Protein AF-I3TV58-F1 (afdb_monomer)

Solvent-accessible surface area (backbone atoms only — not comparable to full-atom values): 8757 Å² total; per-residue (Å²): 130,71,79,30,62,68,29,53,61,54,54,50,29,51,21,46,22,31,23,74,72,57,37,73,68,34,19,50,52,39,47,54,51,45,71,75,52,42,67,48,88,37,62,26,59,57,91,88,66,71,72,88,86,70,43,76,65,31,54,57,31,69,77,44,72,68,40,52,56,61,53,51,50,52,52,50,53,41,46,77,71,68,53,87,60,81,54,58,46,75,50,70,42,84,89,81,69,48,72,50,79,46,77,43,89,76,53,71,67,60,49,52,52,52,49,52,58,67,68,48,66,77,83,86,70,69,74,81,76,72,82,77,79,79,80,76,79,80,85,79,85,130

Secondary structure (DSSP, 8-state):
--TTTTHHHHHHHHHHHHHHHHHHHHHHHHHHHHHHH--STT--S-TT---TT--HHHHHHHTSSTTHHHHHHHHHHHHHTT--SSSEEEEE-TTT--EEEEES---HHHHHHHHHHHHS--S--------PPPP-------

InterPro domains:
  IPR036249 Thioredoxin-like superfamily [SSF52833] (4-116)

Mean predicted aligned error: 9.23 Å

Foldseek 3Di:
DPQQPPQVVLLLLLLQQLCVVPNDVSSVVSVVVQVVAAPDRNNHGDPPDDDPPDDPSSVVSSVDCNSVVVVVVVVVVCVVVPNPDPPKDWDADPVVRDIDIGDDDADPVRVVVVVVVRPDDPPPPPPPPPDDPDDPDDDDDD

Radius of gyration: 26.73 Å; Cα contacts (8 Å, |Δi|>4): 114; chains: 1; bounding box: 70×26×92 Å

Structure (mmCIF, N/CA/C/O backbone):
data_AF-I3TV58-F1
#
_entry.id   AF-I3TV58-F1
#
loop_
_atom_site.group_PDB
_atom_site.id
_atom_site.type_symbol
_atom_site.label_atom_id
_atom_site.label_alt_id
_atom_site.label_comp_id
_atom_site.label_asym_id
_atom_site.label_entity_id
_atom_site.label_seq_id
_atom_site.pdbx_PDB_ins_code
_atom_site.Cartn_x
_atom_site.Cartn_y
_atom_site.Cartn_z
_atom_site.occupancy
_atom_site.B_iso_or_equiv
_atom_site.auth_seq_id
_atom_site.auth_comp_id
_atom_site.auth_asym_id
_atom_site.auth_atom_id
_atom_site.pdbx_PDB_model_num
ATOM 1 N N . MET A 1 1 ? 12.254 12.173 7.912 1.00 48.31 1 MET A N 1
ATOM 2 C CA . MET A 1 1 ? 12.905 11.447 6.802 1.00 48.31 1 MET A CA 1
ATOM 3 C C . MET A 1 1 ? 11.959 10.315 6.443 1.00 48.31 1 MET A C 1
ATOM 5 O O . MET A 1 1 ? 11.592 9.581 7.351 1.00 48.31 1 MET A O 1
ATOM 9 N N . ALA A 1 2 ? 11.454 10.261 5.210 1.00 70.50 2 ALA A N 1
ATOM 10 C CA . ALA A 1 2 ? 10.529 9.215 4.779 1.00 70.50 2 ALA A CA 1
ATOM 11 C C . ALA A 1 2 ? 11.343 7.941 4.520 1.00 70.50 2 ALA A C 1
ATOM 13 O O . ALA A 1 2 ? 12.017 7.845 3.502 1.00 70.50 2 ALA A O 1
ATOM 14 N N . ALA A 1 3 ? 11.369 7.033 5.497 1.00 79.19 3 ALA A N 1
ATOM 15 C CA . ALA A 1 3 ? 12.376 5.973 5.618 1.00 79.19 3 ALA A CA 1
ATOM 16 C C . ALA A 1 3 ? 12.435 4.975 4.441 1.00 79.19 3 ALA A C 1
ATOM 18 O O . ALA A 1 3 ? 13.377 4.193 4.371 1.00 79.19 3 ALA A O 1
ATOM 19 N N . HIS A 1 4 ? 11.476 5.022 3.510 1.00 94.50 4 HIS A N 1
ATOM 20 C CA . HIS A 1 4 ? 11.381 4.104 2.371 1.00 94.50 4 HIS A CA 1
ATOM 21 C C . HIS A 1 4 ? 11.200 4.801 1.014 1.00 94.50 4 HIS A C 1
ATOM 23 O O . HIS A 1 4 ? 11.040 4.133 -0.006 1.00 94.50 4 HIS A O 1
ATOM 29 N N . GLU A 1 5 ? 11.229 6.134 0.982 1.00 94.88 5 GLU A N 1
ATOM 30 C CA . GLU A 1 5 ? 11.083 6.889 -0.263 1.00 94.88 5 GLU A CA 1
ATOM 31 C C . GLU A 1 5 ? 12.424 7.054 -0.990 1.00 94.88 5 GLU A C 1
ATOM 33 O O . GLU A 1 5 ? 13.462 7.175 -0.332 1.00 94.88 5 GLU A O 1
ATOM 38 N N . PRO A 1 6 ? 12.431 7.105 -2.338 1.00 94.88 6 PRO A N 1
ATOM 39 C CA . PRO A 1 6 ? 11.275 7.094 -3.253 1.00 94.88 6 PRO A CA 1
ATOM 40 C C . PRO A 1 6 ? 10.787 5.688 -3.653 1.00 94.88 6 PRO A C 1
ATOM 42 O O . PRO A 1 6 ? 9.859 5.556 -4.450 1.00 94.88 6 PRO A O 1
ATOM 45 N N . ALA A 1 7 ? 11.444 4.633 -3.161 1.00 97.00 7 ALA A N 1
ATOM 46 C CA . ALA A 1 7 ? 11.193 3.263 -3.598 1.00 97.00 7 ALA A CA 1
ATOM 47 C C . ALA A 1 7 ? 9.753 2.815 -3.315 1.00 97.00 7 ALA A C 1
ATOM 49 O O . ALA A 1 7 ? 9.106 2.271 -4.205 1.00 97.00 7 ALA A O 1
ATOM 50 N N . ALA A 1 8 ? 9.234 3.112 -2.121 1.00 96.44 8 ALA A N 1
ATOM 51 C CA . ALA A 1 8 ? 7.871 2.754 -1.740 1.00 96.44 8 ALA A CA 1
ATOM 52 C C . ALA A 1 8 ? 6.819 3.387 -2.668 1.00 96.44 8 ALA A C 1
ATOM 54 O O . ALA A 1 8 ? 5.925 2.688 -3.141 1.00 96.44 8 ALA A O 1
ATOM 55 N N . SER A 1 9 ? 6.946 4.681 -2.993 1.00 96.25 9 SER A N 1
ATOM 56 C CA . SER A 1 9 ? 6.028 5.339 -3.933 1.00 96.25 9 SER A CA 1
ATOM 57 C C . SER A 1 9 ? 6.145 4.790 -5.359 1.00 96.25 9 SER A C 1
ATOM 59 O O . SER A 1 9 ? 5.134 4.659 -6.053 1.00 96.25 9 SER A O 1
ATOM 61 N N . ALA A 1 10 ? 7.352 4.434 -5.810 1.00 96.56 10 ALA A N 1
ATOM 62 C CA . ALA A 1 10 ? 7.552 3.825 -7.126 1.00 96.56 10 ALA A CA 1
ATOM 63 C C . ALA A 1 10 ? 6.920 2.422 -7.215 1.00 96.56 10 ALA A C 1
ATOM 65 O O . ALA A 1 10 ? 6.254 2.098 -8.198 1.00 96.56 10 ALA A O 1
ATOM 66 N N . GLU A 1 11 ? 7.076 1.608 -6.172 1.00 97.94 11 GLU A N 1
ATOM 67 C CA . GLU A 1 11 ? 6.477 0.274 -6.064 1.00 97.94 11 GLU A CA 1
ATOM 68 C C . GLU A 1 11 ? 4.944 0.337 -5.954 1.00 97.94 11 GLU A C 1
ATOM 70 O O . GLU A 1 11 ? 4.246 -0.410 -6.642 1.00 97.94 11 GLU A O 1
ATO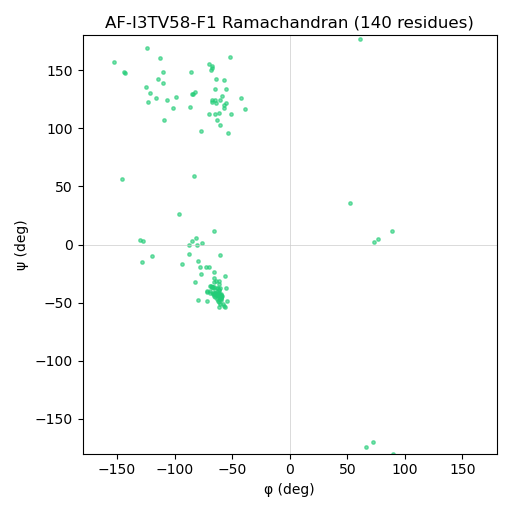M 75 N N . ALA A 1 12 ? 4.405 1.281 -5.176 1.00 98.19 12 ALA A N 1
ATOM 76 C CA . ALA A 1 12 ? 2.966 1.543 -5.123 1.00 98.19 12 ALA A CA 1
ATOM 77 C C . ALA A 1 12 ? 2.417 1.980 -6.491 1.00 98.19 12 ALA A C 1
ATOM 79 O O . ALA A 1 12 ? 1.356 1.519 -6.910 1.00 98.19 12 ALA A O 1
ATOM 80 N N . SER A 1 13 ? 3.168 2.803 -7.231 1.00 98.25 13 SER A N 1
ATOM 81 C CA . SER A 1 13 ? 2.780 3.238 -8.579 1.00 98.25 13 SER A CA 1
ATOM 82 C C . SER A 1 13 ? 2.694 2.072 -9.564 1.00 98.25 13 SER A C 1
ATOM 84 O O . SER A 1 13 ? 1.789 2.046 -10.396 1.00 98.25 13 SER A O 1
ATOM 86 N N . LEU A 1 14 ? 3.587 1.079 -9.461 1.00 98.38 14 LEU A N 1
ATOM 87 C CA . LEU A 1 14 ? 3.500 -0.144 -10.264 1.00 98.38 14 LEU A CA 1
ATOM 88 C C . LEU A 1 14 ? 2.200 -0.906 -9.993 1.00 98.38 14 LEU A C 1
ATOM 90 O O . LEU A 1 14 ? 1.517 -1.285 -10.946 1.00 98.38 14 LEU A O 1
ATOM 94 N N . ALA A 1 15 ? 1.841 -1.094 -8.722 1.00 98.44 15 ALA A N 1
ATOM 95 C CA . ALA A 1 15 ? 0.608 -1.781 -8.348 1.00 98.44 15 ALA A CA 1
ATOM 96 C C . ALA A 1 15 ? -0.641 -1.028 -8.836 1.00 98.44 15 ALA A C 1
ATOM 98 O O . ALA A 1 15 ? -1.508 -1.631 -9.470 1.00 98.44 15 ALA A O 1
ATOM 99 N N . GLU A 1 16 ? -0.706 0.290 -8.622 1.00 98.38 16 GLU A N 1
ATOM 100 C CA . GLU A 1 16 ? -1.814 1.135 -9.090 1.00 98.38 16 GLU A CA 1
ATOM 101 C C . GLU A 1 16 ? -1.953 1.094 -10.619 1.00 98.38 16 GLU A C 1
ATOM 103 O O . GLU A 1 16 ? -3.043 0.860 -11.137 1.00 98.38 16 GLU A O 1
ATOM 108 N N . CYS A 1 17 ? -0.851 1.216 -11.365 1.00 98.50 17 CYS A N 1
ATOM 109 C CA . CYS A 1 17 ? -0.881 1.155 -12.827 1.00 98.50 17 CYS A CA 1
ATOM 110 C C . CYS A 1 17 ? -1.268 -0.231 -13.368 1.00 98.50 17 CYS A C 1
ATOM 112 O O . CYS A 1 17 ? -1.981 -0.329 -14.372 1.00 98.50 17 CYS A O 1
ATOM 114 N N . ALA A 1 18 ? -0.830 -1.311 -12.712 1.00 98.50 18 ALA A N 1
ATOM 115 C CA . ALA A 1 18 ? -1.271 -2.663 -13.044 1.00 98.50 18 ALA A CA 1
ATOM 116 C C . ALA A 1 18 ? -2.779 -2.829 -12.790 1.00 98.50 18 ALA A C 1
ATOM 118 O O . ALA A 1 18 ? -3.491 -3.372 -13.637 1.00 98.50 18 ALA A O 1
ATOM 119 N N . GLY A 1 19 ? -3.279 -2.297 -11.672 1.00 98.06 19 GLY A N 1
ATOM 120 C CA . GLY A 1 19 ? -4.700 -2.268 -11.338 1.00 98.06 19 GLY A CA 1
ATOM 121 C C . GLY A 1 19 ? -5.540 -1.454 -12.321 1.00 98.06 19 GLY A C 1
ATOM 122 O O . GLY A 1 19 ? -6.590 -1.922 -12.759 1.00 98.06 19 GLY A O 1
ATOM 123 N N . GLU A 1 20 ? -5.063 -0.278 -12.731 1.00 97.12 20 GLU A N 1
ATOM 124 C CA . GLU A 1 20 ? -5.740 0.568 -13.718 1.00 97.12 20 GLU A CA 1
ATOM 125 C C . GLU A 1 20 ? -5.883 -0.155 -15.066 1.00 97.12 20 GLU A C 1
ATOM 127 O O . GLU A 1 20 ? -6.945 -0.123 -15.688 1.00 97.12 20 GLU A O 1
ATOM 132 N N . SER A 1 21 ? -4.827 -0.844 -15.513 1.00 96.81 21 SER A N 1
ATOM 133 C CA . SER A 1 21 ? -4.812 -1.515 -16.816 1.00 96.81 21 SER 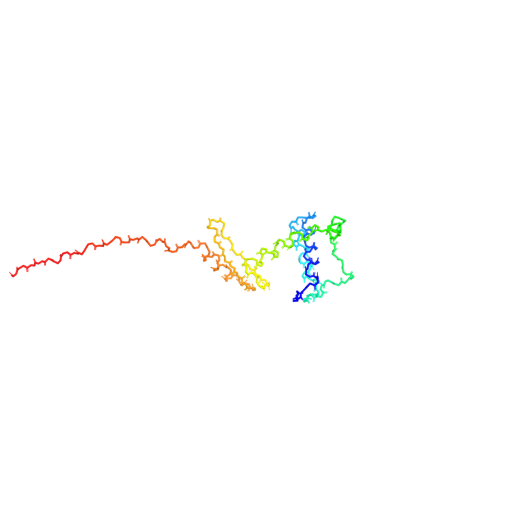A CA 1
ATOM 134 C C . SER A 1 21 ? -5.490 -2.888 -16.821 1.00 96.81 21 SER A C 1
ATOM 136 O O . SER A 1 21 ? -6.000 -3.298 -17.864 1.00 96.81 21 SER A O 1
ATOM 138 N N . GLY A 1 22 ? -5.430 -3.635 -15.716 1.00 96.38 22 GLY A N 1
ATOM 139 C CA . GLY A 1 22 ? -5.797 -5.057 -15.658 1.00 96.38 22 GLY A CA 1
ATOM 140 C C . 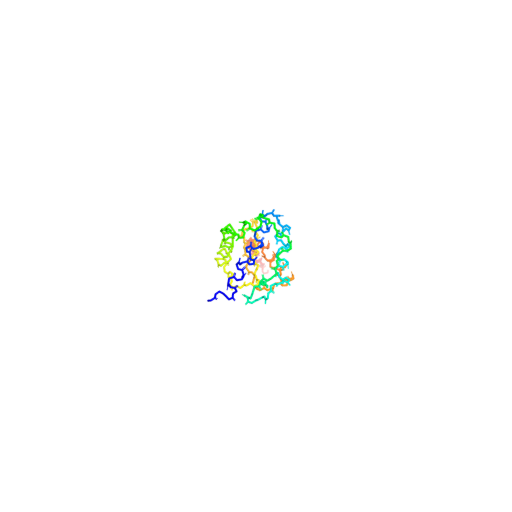GLY A 1 22 ? -6.802 -5.424 -14.562 1.00 96.38 22 GLY A C 1
ATOM 141 O O . GLY A 1 22 ? -7.137 -6.598 -14.403 1.00 96.38 22 GLY A O 1
ATOM 142 N N . GLY A 1 23 ? -7.304 -4.444 -13.809 1.00 97.56 23 GLY A N 1
ATOM 143 C CA . GLY A 1 23 ? -8.249 -4.638 -12.713 1.00 97.56 23 GLY A CA 1
ATOM 144 C C . GLY A 1 23 ? -7.630 -5.267 -11.459 1.00 97.56 23 GLY A C 1
ATOM 145 O O . GLY A 1 23 ? -6.419 -5.436 -11.336 1.00 97.56 23 GLY A O 1
ATOM 146 N N . HIS A 1 24 ? -8.492 -5.649 -10.511 1.00 97.88 24 HIS A N 1
ATOM 147 C CA . HIS A 1 24 ? -8.086 -6.122 -9.180 1.00 97.88 24 HIS A CA 1
ATOM 148 C C . HIS A 1 24 ? -7.099 -7.299 -9.200 1.00 97.88 24 HIS A C 1
ATOM 150 O O . HIS A 1 24 ? -6.202 -7.354 -8.367 1.00 97.88 24 HIS A O 1
ATOM 156 N N . ALA A 1 25 ? -7.250 -8.243 -10.135 1.00 98.12 25 ALA A N 1
ATOM 157 C CA . ALA A 1 25 ? -6.347 -9.390 -10.221 1.00 98.12 25 ALA A CA 1
ATOM 158 C C . ALA A 1 25 ? -4.917 -8.961 -10.590 1.00 98.12 25 ALA A C 1
ATOM 160 O O . ALA A 1 25 ? -3.967 -9.424 -9.966 1.00 98.12 25 ALA A O 1
ATOM 161 N N . ALA A 1 26 ? -4.772 -8.042 -11.550 1.00 98.44 26 ALA A N 1
ATOM 162 C CA . ALA A 1 26 ? -3.472 -7.511 -11.951 1.00 98.44 26 ALA A CA 1
ATOM 163 C C . ALA A 1 26 ? -2.832 -6.658 -10.845 1.00 98.44 26 ALA A C 1
ATOM 165 O O . ALA A 1 26 ? -1.627 -6.746 -10.636 1.00 98.44 26 ALA A O 1
ATOM 166 N N . PHE A 1 27 ? -3.637 -5.892 -10.098 1.00 98.44 27 PHE A N 1
ATOM 167 C CA . PHE A 1 27 ? -3.167 -5.176 -8.907 1.00 98.44 27 PHE A CA 1
ATOM 168 C C . PHE A 1 27 ? -2.522 -6.139 -7.901 1.00 98.44 27 PHE A C 1
ATOM 170 O O . PHE A 1 27 ? -1.372 -5.951 -7.513 1.00 98.44 27 PHE A O 1
ATOM 177 N N . TRP A 1 28 ? -3.232 -7.204 -7.509 1.00 98.50 28 TRP A N 1
ATOM 178 C CA . TRP A 1 28 ? -2.723 -8.140 -6.502 1.00 98.50 28 TRP A CA 1
ATOM 179 C C . TRP A 1 28 ? -1.511 -8.938 -6.989 1.00 98.50 28 TRP A C 1
ATOM 181 O O . TRP A 1 28 ? -0.571 -9.121 -6.222 1.00 98.50 28 TRP A O 1
ATOM 191 N N . GLN A 1 29 ? -1.476 -9.326 -8.265 1.00 98.56 29 GLN A N 1
ATOM 192 C CA . GLN A 1 29 ? -0.294 -9.955 -8.868 1.00 98.56 29 GLN A CA 1
ATOM 193 C C . GLN A 1 29 ? 0.927 -9.026 -8.838 1.00 98.56 29 GLN A C 1
ATOM 195 O O . GLN A 1 29 ? 2.026 -9.464 -8.499 1.00 98.56 29 GLN A O 1
ATOM 200 N N . ALA A 1 30 ? 0.742 -7.733 -9.123 1.00 98.69 30 ALA A N 1
ATOM 201 C CA . ALA A 1 30 ? 1.815 -6.748 -9.030 1.00 98.69 30 ALA A CA 1
ATOM 202 C C . ALA A 1 30 ? 2.308 -6.568 -7.587 1.00 98.69 30 ALA A C 1
ATOM 204 O O . ALA A 1 30 ? 3.514 -6.522 -7.363 1.00 98.69 30 ALA A O 1
ATOM 205 N N . VAL A 1 31 ? 1.401 -6.526 -6.605 1.00 98.50 31 VAL A N 1
ATOM 206 C CA . VAL A 1 31 ? 1.751 -6.452 -5.176 1.00 98.50 31 VAL A CA 1
ATOM 207 C C . VAL A 1 31 ? 2.562 -7.674 -4.736 1.00 98.50 31 VAL A C 1
ATOM 209 O O . VAL A 1 31 ? 3.623 -7.520 -4.130 1.00 98.50 31 VAL A O 1
ATOM 212 N N . GLU A 1 32 ? 2.104 -8.886 -5.061 1.00 98.50 32 GLU A N 1
ATOM 213 C CA . GLU A 1 32 ? 2.828 -10.129 -4.761 1.00 98.50 32 GLU A CA 1
ATOM 214 C C . GLU A 1 32 ? 4.218 -10.135 -5.401 1.00 98.50 32 GLU A C 1
ATOM 216 O O . GLU A 1 32 ? 5.212 -10.472 -4.752 1.00 98.50 32 GLU A O 1
ATOM 221 N N . TRP A 1 33 ? 4.302 -9.707 -6.662 1.00 98.69 33 TRP A N 1
ATOM 222 C CA . TRP A 1 33 ? 5.569 -9.609 -7.367 1.00 98.69 33 TRP A CA 1
ATOM 223 C C . TRP A 1 33 ? 6.509 -8.586 -6.718 1.00 98.69 33 TRP A C 1
ATOM 225 O O . TRP A 1 33 ? 7.682 -8.898 -6.524 1.00 98.69 33 TRP A O 1
ATOM 235 N N . VAL A 1 34 ? 6.020 -7.406 -6.323 1.00 98.56 34 VAL A N 1
ATOM 236 C CA . VAL A 1 34 ? 6.821 -6.399 -5.607 1.00 98.56 34 VAL A CA 1
ATOM 237 C C . VAL A 1 34 ? 7.387 -6.986 -4.317 1.00 98.56 34 VAL A C 1
ATOM 239 O O . VAL A 1 34 ? 8.601 -6.941 -4.120 1.00 98.56 34 VAL A O 1
ATOM 242 N N . TYR A 1 35 ? 6.553 -7.596 -3.469 1.00 97.69 35 TYR A N 1
ATOM 243 C CA . TYR A 1 35 ? 7.013 -8.181 -2.205 1.00 97.69 35 TYR A CA 1
ATOM 244 C C . TYR A 1 35 ? 8.035 -9.303 -2.399 1.00 97.69 35 TYR A C 1
ATOM 246 O O . TYR A 1 35 ? 8.952 -9.442 -1.592 1.00 97.69 35 TYR A O 1
ATOM 254 N N . ALA A 1 36 ? 7.909 -10.089 -3.469 1.00 98.31 36 ALA A N 1
ATOM 255 C CA . ALA A 1 36 ? 8.847 -11.165 -3.768 1.00 98.31 36 ALA A CA 1
ATOM 256 C C . ALA A 1 36 ? 10.222 -10.673 -4.260 1.00 98.31 36 ALA A C 1
ATOM 258 O O . ALA A 1 36 ? 11.186 -11.438 -4.205 1.00 98.31 36 ALA A O 1
ATOM 259 N N . HIS A 1 37 ? 10.329 -9.430 -4.746 1.00 98.31 37 HIS A N 1
ATOM 260 C CA . HIS A 1 37 ? 11.522 -8.964 -5.461 1.00 98.31 37 HIS A CA 1
ATOM 261 C C . HIS A 1 37 ? 12.133 -7.658 -4.943 1.00 98.31 37 HIS A C 1
ATOM 263 O O . HIS A 1 37 ? 13.270 -7.340 -5.303 1.00 98.31 37 HIS A O 1
ATOM 269 N N . THR A 1 38 ? 11.423 -6.885 -4.119 1.00 97.94 38 THR A N 1
ATOM 270 C CA . THR A 1 38 ? 11.994 -5.685 -3.504 1.00 97.94 38 THR A CA 1
ATOM 271 C C . THR A 1 38 ? 13.134 -6.056 -2.564 1.00 97.94 38 THR A C 1
ATOM 273 O O . THR A 1 38 ? 13.083 -7.041 -1.825 1.00 97.94 38 THR A O 1
ATOM 276 N N . ARG A 1 39 ? 14.177 -5.226 -2.537 1.00 97.56 39 ARG A N 1
ATOM 277 C CA . ARG A 1 39 ? 15.273 -5.357 -1.569 1.00 97.56 39 ARG A CA 1
ATOM 278 C C . ARG A 1 39 ? 14.890 -4.856 -0.173 1.00 97.56 39 ARG A C 1
ATOM 280 O O . ARG A 1 39 ? 15.717 -4.934 0.731 1.00 97.56 39 ARG A O 1
ATOM 287 N N . SER A 1 40 ? 13.644 -4.402 0.004 1.00 94.88 40 SER A N 1
ATOM 288 C CA . SER A 1 40 ? 13.085 -3.903 1.266 1.00 94.88 40 SER A CA 1
ATOM 289 C C . SER A 1 40 ? 13.822 -2.673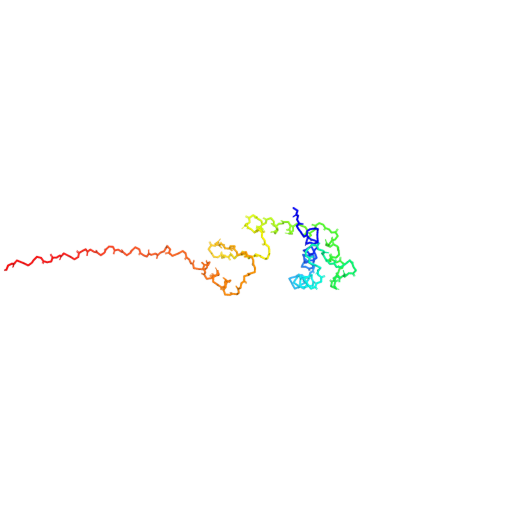 1.810 1.00 94.88 40 SER A C 1
ATOM 291 O O . SER A 1 40 ? 14.775 -2.179 1.209 1.00 94.88 40 SER A O 1
ATOM 293 N N . ASP A 1 41 ? 13.343 -2.116 2.924 1.00 95.12 41 ASP A N 1
ATOM 294 C CA . ASP A 1 41 ? 13.986 -1.006 3.646 1.00 95.12 41 ASP A CA 1
ATOM 295 C C . ASP A 1 41 ? 14.327 0.219 2.774 1.00 95.12 41 ASP A C 1
ATOM 297 O O . ASP A 1 41 ? 15.341 0.885 2.964 1.00 95.12 41 ASP A O 1
ATOM 301 N N . GLY A 1 42 ? 13.470 0.530 1.795 1.00 95.69 42 GLY A N 1
ATOM 302 C CA . GLY A 1 42 ? 13.673 1.657 0.876 1.00 95.69 42 GLY A CA 1
ATOM 303 C C . GLY A 1 42 ? 14.709 1.419 -0.227 1.00 95.69 42 GLY A C 1
ATOM 304 O O . GLY A 1 42 ? 14.999 2.332 -0.996 1.00 95.69 42 GLY A O 1
ATOM 305 N N . GLN A 1 43 ? 15.259 0.208 -0.340 1.00 96.62 43 GLN A N 1
ATOM 306 C CA . GLN A 1 43 ? 16.248 -0.141 -1.365 1.00 96.62 43 GLN A CA 1
ATOM 307 C C . GLN A 1 43 ? 15.624 -0.432 -2.737 1.00 96.62 43 GLN A C 1
ATOM 309 O O . GLN A 1 43 ? 16.347 -0.490 -3.736 1.00 96.62 43 GLN A O 1
ATOM 314 N N . GLY A 1 44 ? 14.306 -0.626 -2.790 1.00 96.94 44 GLY A N 1
ATOM 315 C CA . GLY A 1 44 ? 13.551 -0.828 -4.022 1.00 96.94 44 GLY A CA 1
ATOM 316 C C . GLY A 1 44 ? 13.867 -2.126 -4.767 1.00 96.94 44 GLY A C 1
ATOM 317 O O . GLY A 1 44 ? 14.650 -2.972 -4.317 1.00 96.94 44 GLY A O 1
ATOM 318 N N . LEU A 1 45 ? 13.272 -2.255 -5.949 1.00 97.44 45 LEU A N 1
ATOM 319 C CA . LEU A 1 45 ? 13.538 -3.328 -6.908 1.00 97.44 45 LEU A CA 1
ATOM 320 C C . LEU A 1 45 ? 14.953 -3.208 -7.521 1.00 97.44 45 LEU A C 1
ATOM 322 O O . LEU A 1 45 ? 15.471 -2.096 -7.661 1.00 97.44 45 LEU A O 1
ATOM 326 N N . PRO A 1 46 ? 15.596 -4.324 -7.915 1.00 97.25 46 PRO A N 1
ATOM 327 C CA . PRO A 1 46 ? 16.816 -4.290 -8.723 1.00 97.25 46 PRO A CA 1
ATOM 328 C C . PRO A 1 46 ? 16.607 -3.536 -10.049 1.00 97.25 46 PRO A C 1
ATOM 330 O O . PRO A 1 46 ? 15.564 -3.675 -10.682 1.00 97.25 46 PRO A O 1
ATOM 333 N N . GLU A 1 47 ? 17.598 -2.755 -10.490 1.00 91.25 47 GLU A N 1
ATOM 334 C CA . GLU A 1 47 ? 17.474 -1.877 -11.672 1.00 91.25 47 GLU A CA 1
ATOM 335 C C . GLU A 1 47 ? 17.255 -2.637 -12.991 1.00 91.25 47 GLU A C 1
ATOM 337 O O . GLU A 1 47 ? 16.606 -2.136 -13.911 1.00 91.25 47 GLU A O 1
ATOM 342 N N . ASP A 1 48 ? 17.807 -3.844 -13.088 1.00 93.56 48 ASP A N 1
ATOM 343 C CA . ASP A 1 48 ? 17.714 -4.737 -14.240 1.00 93.56 48 ASP A CA 1
ATOM 344 C C . ASP A 1 48 ? 16.470 -5.633 -14.207 1.00 93.56 48 ASP A C 1
ATOM 346 O O . ASP A 1 48 ? 16.150 -6.293 -15.201 1.00 93.56 48 ASP A O 1
ATOM 350 N N . LEU A 1 49 ? 15.734 -5.629 -13.094 1.00 95.75 49 LEU A N 1
ATOM 351 C CA . LEU A 1 49 ? 14.526 -6.415 -12.944 1.00 95.75 49 LEU A CA 1
ATOM 352 C C . LEU A 1 49 ? 13.316 -5.666 -13.512 1.00 95.75 49 LEU A C 1
ATOM 354 O O . LEU A 1 49 ? 13.038 -4.512 -13.183 1.00 95.75 49 LEU A O 1
ATOM 358 N N . ARG A 1 50 ? 12.558 -6.352 -14.367 1.00 94.44 50 ARG A N 1
ATOM 359 C CA . ARG A 1 50 ? 11.326 -5.833 -14.968 1.00 94.44 50 ARG A CA 1
ATOM 360 C C . ARG A 1 50 ? 10.121 -6.620 -14.484 1.00 94.44 50 ARG A C 1
ATOM 362 O O . ARG A 1 50 ? 10.192 -7.841 -14.357 1.00 94.44 50 ARG A O 1
ATOM 369 N N . TYR A 1 51 ? 9.015 -5.910 -14.276 1.00 97.31 51 TYR A N 1
ATOM 370 C CA . TYR A 1 51 ? 7.721 -6.536 -14.042 1.00 97.31 51 TYR A CA 1
ATOM 371 C C . TYR A 1 51 ? 7.344 -7.389 -15.269 1.00 97.31 51 TYR A C 1
ATOM 373 O O . TYR A 1 51 ? 7.358 -6.858 -16.382 1.00 97.31 51 TYR A O 1
ATOM 381 N N . PRO A 1 52 ? 7.061 -8.695 -15.114 1.00 96.69 52 PRO A N 1
ATOM 382 C CA . PRO A 1 52 ? 6.880 -9.603 -16.247 1.00 96.69 52 PRO A CA 1
ATOM 383 C C . PRO A 1 52 ? 5.648 -9.272 -17.094 1.00 96.69 52 PRO A C 1
ATOM 385 O O . PRO A 1 52 ? 5.696 -9.425 -18.312 1.00 96.69 52 PRO A O 1
ATOM 388 N N . ASP A 1 53 ? 4.586 -8.759 -16.472 1.00 95.94 53 ASP A N 1
ATOM 389 C CA . ASP A 1 53 ? 3.323 -8.430 -17.144 1.00 95.94 53 ASP A CA 1
ATOM 390 C C . ASP A 1 53 ? 3.242 -6.949 -17.545 1.00 95.94 53 ASP A C 1
ATOM 392 O O . ASP A 1 53 ? 2.161 -6.364 -17.643 1.00 95.94 53 ASP A O 1
ATOM 396 N N . LEU A 1 54 ? 4.396 -6.308 -17.756 1.00 96.00 54 LEU A N 1
ATOM 397 C CA . LEU A 1 54 ? 4.468 -4.920 -18.191 1.00 96.00 54 LEU A CA 1
ATOM 398 C C . LEU A 1 54 ? 3.858 -4.770 -19.594 1.00 96.00 54 LEU A C 1
ATOM 400 O O . LEU A 1 54 ? 4.302 -5.387 -20.562 1.00 96.00 54 LEU A O 1
ATOM 404 N N . THR A 1 55 ? 2.841 -3.918 -19.708 1.00 97.44 55 THR A N 1
ATOM 405 C CA . THR A 1 55 ? 2.193 -3.580 -20.980 1.00 97.44 55 THR A CA 1
ATOM 406 C C . THR A 1 55 ? 2.456 -2.118 -21.343 1.00 97.44 55 THR A C 1
ATOM 408 O O . THR A 1 55 ? 2.693 -1.305 -20.446 1.00 97.44 55 THR A O 1
ATOM 411 N N . PRO A 1 56 ? 2.308 -1.717 -22.621 1.00 98.00 56 PRO A N 1
ATOM 412 C CA . PRO A 1 56 ? 2.433 -0.311 -23.008 1.00 98.00 56 PRO A CA 1
ATOM 413 C C . PRO A 1 56 ? 1.488 0.633 -22.250 1.00 98.00 56 PRO A C 1
ATOM 415 O O . PRO A 1 56 ? 1.792 1.814 -22.099 1.00 98.00 56 PRO A O 1
ATOM 418 N N . ALA A 1 57 ? 0.333 0.142 -21.785 1.00 97.81 57 ALA A N 1
ATOM 419 C CA . ALA A 1 57 ? -0.602 0.928 -20.982 1.00 97.81 57 ALA A CA 1
ATOM 420 C C . ALA A 1 57 ? -0.068 1.170 -19.561 1.00 97.81 57 ALA A C 1
ATOM 422 O O . ALA A 1 57 ? -0.163 2.291 -19.057 1.00 97.81 57 ALA A O 1
ATOM 423 N N . ILE A 1 58 ? 0.543 0.147 -18.952 1.00 98.06 58 ILE A N 1
ATOM 424 C CA . ILE A 1 58 ? 1.211 0.258 -17.649 1.00 98.06 58 ILE A CA 1
ATOM 425 C C . ILE A 1 58 ? 2.424 1.189 -17.763 1.00 98.06 58 ILE A C 1
ATOM 427 O O . ILE A 1 58 ? 2.574 2.087 -16.942 1.00 98.06 58 ILE A O 1
ATOM 431 N N . GLU A 1 59 ? 3.239 1.064 -18.814 1.00 97.50 59 GLU A N 1
ATOM 432 C CA . GLU A 1 59 ? 4.382 1.959 -19.061 1.00 97.50 59 GLU A CA 1
ATOM 433 C C . GLU A 1 59 ? 3.950 3.424 -19.206 1.00 97.50 59 GLU A C 1
ATOM 435 O O . GLU A 1 59 ? 4.536 4.315 -18.594 1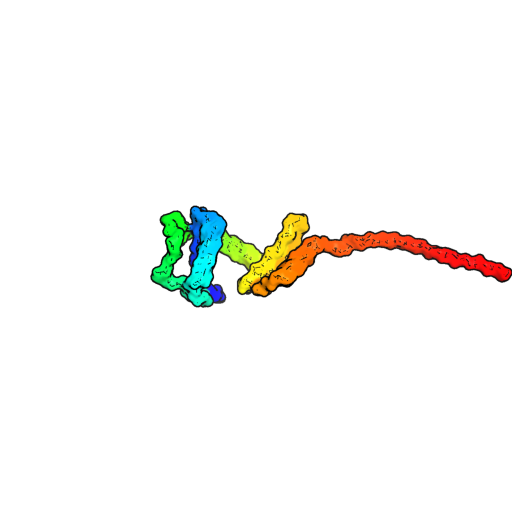.00 97.50 59 GLU A O 1
ATOM 440 N N . GLN A 1 60 ? 2.880 3.683 -19.962 1.00 98.06 60 GLN A N 1
ATOM 441 C CA . GLN A 1 60 ? 2.302 5.024 -20.090 1.00 98.06 60 GLN A CA 1
ATOM 442 C C . GLN A 1 60 ? 1.712 5.546 -18.775 1.00 98.06 60 GLN A C 1
ATOM 444 O O . GLN A 1 60 ? 1.629 6.757 -18.582 1.00 98.06 60 GLN A O 1
ATOM 449 N N . CYS A 1 61 ? 1.244 4.667 -17.888 1.00 98.00 61 CYS A N 1
ATOM 450 C CA . CYS A 1 61 ? 0.773 5.051 -16.558 1.00 98.00 61 CYS A CA 1
ATOM 451 C C . CYS A 1 61 ? 1.935 5.455 -15.659 1.00 98.00 61 CYS A C 1
ATOM 453 O O . CYS A 1 61 ? 1.913 6.558 -15.116 1.00 98.00 61 CYS A O 1
ATOM 455 N N . LEU A 1 62 ? 2.984 4.636 -15.615 1.00 97.06 62 LEU A N 1
ATOM 456 C CA . LEU A 1 62 ? 4.204 4.899 -14.854 1.00 97.06 62 LEU A CA 1
ATOM 457 C C . LEU A 1 62 ? 4.939 6.164 -15.318 1.00 97.06 62 LEU A C 1
ATOM 459 O O . LEU A 1 62 ? 5.565 6.842 -14.513 1.00 97.06 62 LEU A O 1
ATOM 463 N N . ALA A 1 63 ? 4.852 6.500 -16.607 1.00 96.94 63 ALA A N 1
ATOM 464 C CA . ALA A 1 63 ? 5.420 7.725 -17.170 1.00 96.94 63 ALA A CA 1
ATOM 465 C C . ALA A 1 63 ? 4.538 8.978 -16.971 1.00 96.94 63 ALA A C 1
ATOM 467 O O . ALA A 1 63 ? 4.846 10.035 -17.524 1.00 96.94 63 ALA A O 1
ATOM 468 N N . SER A 1 64 ? 3.428 8.873 -16.234 1.00 96.25 64 SER A N 1
ATOM 469 C CA . SER A 1 64 ? 2.464 9.956 -16.005 1.00 96.25 64 SER A CA 1
ATOM 470 C C . SER A 1 64 ? 2.253 10.225 -14.513 1.00 96.25 64 SER A C 1
ATOM 472 O O . SER A 1 64 ? 2.627 9.417 -13.675 1.00 96.25 64 SER A O 1
ATOM 474 N N . GLU A 1 65 ? 1.572 11.322 -14.176 1.00 93.88 65 GLU A N 1
ATOM 475 C CA . GLU A 1 65 ? 1.207 11.658 -12.786 1.00 93.88 65 GLU A CA 1
ATOM 476 C C . GLU A 1 65 ? -0.037 10.894 -12.278 1.00 93.88 65 GLU A C 1
ATOM 478 O O . GLU A 1 65 ? -0.468 11.075 -11.138 1.00 93.88 65 GLU A O 1
ATOM 483 N N . ARG A 1 66 ? -0.651 10.044 -13.119 1.00 93.38 66 ARG A N 1
ATOM 484 C CA . ARG A 1 66 ? -1.891 9.316 -12.797 1.00 93.38 66 ARG A CA 1
ATOM 485 C C . ARG A 1 66 ? -1.832 8.494 -11.501 1.00 93.38 66 ARG A C 1
ATOM 487 O O . ARG A 1 66 ? -2.755 8.664 -10.702 1.00 93.38 66 ARG A O 1
ATOM 494 N N . PRO A 1 67 ? -0.807 7.655 -11.242 1.00 96.38 67 PRO A N 1
ATOM 495 C CA . PRO A 1 67 ? -0.771 6.849 -10.020 1.00 96.38 67 PRO A CA 1
ATOM 496 C C . PRO A 1 67 ? -0.540 7.688 -8.755 1.00 96.38 67 PRO A C 1
ATOM 498 O O . PRO A 1 67 ? -0.886 7.257 -7.659 1.00 96.38 67 PRO A O 1
ATOM 501 N N . GLU A 1 68 ? -0.016 8.913 -8.863 1.00 94.19 68 GLU A N 1
ATOM 502 C CA . GLU A 1 68 ? 0.299 9.720 -7.681 1.00 94.19 68 GLU A CA 1
ATOM 503 C C . GLU A 1 68 ? -0.947 10.203 -6.934 1.00 94.19 68 GLU A C 1
ATOM 505 O O . GLU A 1 68 ? -0.941 10.325 -5.708 1.00 94.19 68 GLU A O 1
ATOM 510 N N . ALA A 1 69 ? -2.018 10.525 -7.664 1.00 92.81 69 ALA A N 1
ATOM 511 C CA . ALA A 1 69 ? -3.248 11.037 -7.073 1.00 92.81 69 ALA A CA 1
ATOM 512 C C . ALA A 1 69 ? -3.898 10.039 -6.090 1.00 92.81 69 ALA A C 1
ATOM 514 O O . ALA A 1 69 ? -4.116 10.438 -4.940 1.00 92.81 69 ALA A O 1
ATOM 515 N N . PRO A 1 70 ? -4.181 8.770 -6.461 1.00 94.81 70 PRO A N 1
ATOM 516 C CA . PRO A 1 70 ? -4.717 7.794 -5.515 1.00 94.81 70 PRO A CA 1
ATOM 517 C C . PRO A 1 70 ? -3.751 7.522 -4.356 1.00 94.81 70 PRO A C 1
ATOM 519 O O . PRO A 1 70 ? -4.193 7.537 -3.210 1.00 94.81 70 PRO A O 1
ATOM 522 N N . ILE A 1 71 ? -2.443 7.394 -4.613 1.00 96.56 71 ILE A N 1
ATOM 523 C CA . ILE A 1 71 ? -1.435 7.138 -3.566 1.00 96.56 71 ILE A CA 1
ATOM 524 C C . ILE A 1 71 ? -1.419 8.262 -2.522 1.00 96.56 71 ILE A C 1
ATOM 526 O O . ILE A 1 71 ? -1.438 8.001 -1.314 1.00 96.56 71 ILE A O 1
ATOM 530 N N . ARG A 1 72 ? -1.436 9.531 -2.955 1.00 95.38 72 ARG A N 1
ATOM 531 C CA . ARG A 1 72 ? -1.493 10.681 -2.037 1.00 95.38 72 ARG A CA 1
ATOM 532 C C . ARG A 1 72 ? -2.784 10.702 -1.230 1.00 95.38 72 ARG A C 1
ATOM 534 O O . ARG A 1 72 ? -2.728 10.954 -0.027 1.00 95.38 72 ARG A O 1
ATOM 541 N N . THR A 1 73 ? -3.923 10.437 -1.869 1.00 96.56 73 THR A N 1
ATOM 542 C CA . THR A 1 73 ? -5.225 10.377 -1.191 1.00 96.56 73 THR A CA 1
ATOM 543 C C . THR A 1 73 ? -5.230 9.289 -0.121 1.00 96.56 73 THR A C 1
ATOM 545 O O . THR A 1 73 ? -5.496 9.591 1.039 1.00 96.56 73 THR A O 1
ATOM 548 N N . GLN A 1 74 ? -4.833 8.062 -0.463 1.00 95.69 74 GLN A N 1
ATOM 549 C CA . GLN A 1 74 ? -4.759 6.937 0.474 1.00 95.69 74 GLN A CA 1
ATOM 550 C C . GLN A 1 74 ? -3.802 7.228 1.644 1.00 95.69 74 GLN A C 1
ATOM 552 O O . GLN A 1 74 ? -4.135 6.988 2.804 1.00 95.69 74 GLN A O 1
ATOM 557 N N . THR A 1 75 ? -2.632 7.815 1.368 1.00 95.31 75 THR A N 1
ATOM 558 C CA . THR A 1 75 ? -1.650 8.191 2.402 1.00 95.31 75 THR A CA 1
ATOM 559 C C . THR A 1 75 ? -2.201 9.260 3.350 1.00 95.31 75 THR A C 1
ATOM 561 O O . THR A 1 75 ? -2.010 9.186 4.570 1.00 95.31 75 THR A O 1
ATOM 564 N N . ALA A 1 76 ? -2.906 10.258 2.812 1.00 95.94 76 ALA A N 1
ATOM 565 C CA . ALA A 1 76 ? -3.523 11.320 3.599 1.00 95.94 76 ALA A CA 1
ATOM 566 C C . ALA A 1 76 ? -4.694 10.796 4.445 1.00 95.94 76 ALA A C 1
ATOM 568 O O . ALA A 1 76 ? -4.817 11.148 5.621 1.00 95.94 76 ALA A O 1
ATOM 569 N N . GLU A 1 77 ? -5.527 9.920 3.885 1.00 95.50 77 GLU A N 1
ATOM 570 C CA . GLU A 1 77 ? -6.610 9.242 4.603 1.00 95.50 77 GLU A CA 1
ATOM 571 C C . GLU A 1 77 ? -6.069 8.378 5.746 1.00 95.50 77 GLU A C 1
ATOM 573 O O . GLU A 1 77 ? -6.531 8.502 6.881 1.00 95.50 77 GLU A O 1
ATOM 578 N N . ALA A 1 78 ? -5.032 7.574 5.493 1.00 94.94 78 ALA A N 1
ATOM 579 C CA . ALA A 1 78 ? -4.373 6.777 6.523 1.00 94.94 78 ALA A CA 1
ATOM 580 C C . ALA A 1 78 ? -3.850 7.671 7.659 1.00 94.94 78 ALA A C 1
ATOM 582 O O . ALA A 1 78 ? -4.225 7.485 8.821 1.00 94.94 78 ALA A O 1
ATOM 583 N N . THR A 1 79 ? -3.069 8.699 7.320 1.00 94.69 79 THR A N 1
ATOM 584 C CA . THR A 1 79 ? -2.480 9.626 8.298 1.00 94.69 79 THR A CA 1
ATOM 585 C C . THR A 1 79 ? -3.548 10.351 9.119 1.00 94.69 79 THR A C 1
ATOM 587 O O . THR A 1 79 ? -3.481 10.379 10.347 1.00 94.69 79 THR A O 1
ATOM 590 N N . SER A 1 80 ? -4.572 10.906 8.462 1.00 95.31 80 SER A N 1
ATOM 591 C CA . SER A 1 80 ? -5.670 11.613 9.141 1.00 95.31 80 SER A CA 1
ATOM 592 C C . SER A 1 80 ? -6.521 10.694 10.021 1.00 95.31 80 SER A C 1
ATOM 594 O O . SER A 1 80 ? -7.125 11.157 10.986 1.00 95.31 80 SER A O 1
ATOM 596 N N . SER A 1 81 ? -6.525 9.389 9.738 1.00 93.62 81 SER A N 1
ATOM 597 C CA . SER A 1 81 ? -7.178 8.373 10.565 1.00 93.62 81 SER A CA 1
ATOM 598 C C . SER A 1 81 ? -6.328 7.850 11.731 1.00 93.62 81 SER A C 1
ATOM 600 O O . SER A 1 81 ? -6.785 6.977 12.464 1.00 93.62 81 SER A O 1
ATOM 602 N N . GLY A 1 82 ? -5.121 8.390 11.933 1.00 94.94 82 GLY A N 1
ATOM 603 C CA . GLY A 1 82 ? -4.236 8.019 13.040 1.00 94.94 82 GLY A CA 1
ATOM 604 C C . GLY A 1 82 ? -3.291 6.852 12.742 1.00 94.94 82 GLY A C 1
ATOM 605 O O . GLY A 1 82 ? -2.655 6.343 13.663 1.00 94.94 82 GLY A O 1
ATOM 606 N N . VAL A 1 83 ? -3.163 6.421 11.482 1.00 96.00 83 VAL A N 1
ATOM 607 C CA . VAL A 1 83 ? -2.149 5.432 11.087 1.00 96.00 83 VAL A CA 1
ATOM 608 C C . VAL A 1 83 ? -0.759 6.055 11.222 1.00 96.00 83 VAL A C 1
ATOM 610 O O . VAL A 1 83 ? -0.465 7.079 10.610 1.00 96.00 83 VAL A O 1
ATOM 613 N N . THR A 1 84 ? 0.101 5.425 12.020 1.00 93.75 84 THR A N 1
ATOM 614 C CA . THR A 1 84 ? 1.479 5.879 12.289 1.00 93.75 84 THR A CA 1
ATOM 615 C C . THR A 1 84 ? 2.534 4.852 11.874 1.00 93.75 84 THR A C 1
ATOM 617 O O . THR A 1 84 ? 3.719 5.179 11.860 1.00 93.75 84 THR A O 1
ATOM 620 N N . ALA A 1 85 ? 2.121 3.628 11.530 1.00 93.00 85 ALA A N 1
ATOM 621 C CA . ALA A 1 85 ? 2.992 2.540 11.095 1.00 93.00 85 ALA A CA 1
ATOM 622 C C . ALA A 1 85 ? 2.245 1.555 10.178 1.00 93.00 85 ALA A C 1
ATOM 624 O O . ALA A 1 85 ? 1.017 1.446 10.229 1.00 93.00 85 ALA A O 1
ATOM 625 N N . THR A 1 86 ? 2.991 0.814 9.362 1.00 93.88 86 THR A N 1
ATOM 626 C CA . THR A 1 86 ? 2.491 -0.292 8.537 1.00 93.88 86 THR A CA 1
ATOM 627 C C . THR A 1 86 ? 3.013 -1.641 9.071 1.00 93.88 86 THR A C 1
ATOM 629 O O . THR A 1 86 ? 4.115 -1.683 9.619 1.00 93.88 86 THR A O 1
ATOM 632 N N . PRO A 1 87 ? 2.252 -2.747 8.933 1.00 95.88 87 PRO A N 1
ATOM 633 C CA . PRO A 1 87 ? 0.852 -2.790 8.503 1.00 95.88 87 PRO A CA 1
ATOM 634 C C . PRO A 1 87 ? -0.094 -2.208 9.572 1.00 95.88 87 PRO A C 1
ATOM 636 O O . PRO A 1 87 ? 0.230 -2.175 10.755 1.00 95.88 87 PRO A O 1
ATOM 639 N N . SER A 1 88 ? -1.258 -1.722 9.142 1.00 96.31 88 SER A N 1
ATOM 640 C CA . SER A 1 88 ? -2.363 -1.280 10.005 1.00 96.31 88 SER A CA 1
ATOM 641 C C . SER A 1 88 ? -3.691 -1.642 9.341 1.00 96.31 88 SER A C 1
ATOM 643 O O . SER A 1 88 ? -3.791 -1.629 8.115 1.00 96.31 88 SER A O 1
ATOM 645 N N . LEU A 1 89 ? -4.715 -1.929 10.143 1.00 96.31 89 LEU A N 1
ATOM 646 C CA . LEU A 1 89 ? -6.072 -2.219 9.687 1.00 96.31 89 LEU A CA 1
ATOM 647 C C . LEU A 1 89 ? -7.046 -1.222 10.303 1.00 96.31 89 LEU A C 1
ATOM 649 O O . LEU A 1 89 ? -7.072 -1.039 11.519 1.00 96.31 89 LEU A O 1
ATOM 653 N N . ARG A 1 90 ? -7.897 -0.615 9.476 1.00 95.38 90 ARG A N 1
ATOM 654 C CA . ARG A 1 90 ? -9.040 0.166 9.948 1.00 95.38 90 ARG A CA 1
ATOM 655 C C . ARG A 1 90 ? -10.319 -0.597 9.635 1.00 95.38 90 ARG A C 1
ATOM 657 O O . ARG A 1 90 ? -10.715 -0.707 8.478 1.00 95.38 90 ARG A O 1
ATOM 664 N N . LEU A 1 91 ? -10.942 -1.151 10.667 1.00 95.56 91 LEU A N 1
ATOM 665 C CA . LEU A 1 91 ? -12.211 -1.861 10.555 1.00 95.56 91 LEU A CA 1
ATOM 666 C C . LEU A 1 91 ? -13.347 -0.851 10.598 1.00 95.56 91 LEU A C 1
ATOM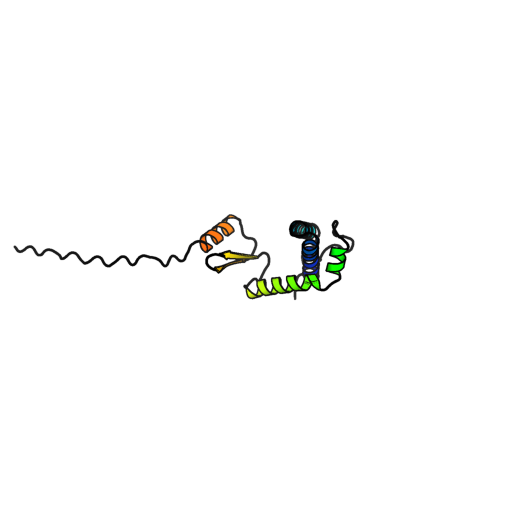 668 O O . LEU A 1 91 ? -13.382 -0.010 11.493 1.00 95.56 91 LEU A O 1
ATOM 672 N N . HIS A 1 92 ? -14.259 -0.943 9.638 1.00 94.69 92 HIS A N 1
ATOM 673 C CA . HIS A 1 92 ? -15.418 -0.071 9.514 1.00 94.69 92 HIS A CA 1
ATOM 674 C C . HIS A 1 92 ? -16.688 -0.909 9.501 1.00 94.69 92 HIS A C 1
ATOM 676 O O . HIS A 1 92 ? -16.867 -1.742 8.612 1.00 94.69 92 HIS A O 1
ATOM 682 N N . ASP A 1 93 ? -17.589 -0.637 10.437 1.00 95.00 93 ASP A N 1
ATOM 683 C CA . ASP A 1 93 ? -18.952 -1.136 10.363 1.00 95.00 93 ASP A CA 1
ATOM 684 C C . ASP A 1 93 ? -19.785 -0.145 9.547 1.00 95.00 93 ASP A C 1
ATOM 686 O O . ASP A 1 93 ? -19.918 1.032 9.888 1.00 95.00 93 ASP A O 1
ATOM 690 N N . ARG A 1 94 ? -20.316 -0.625 8.422 1.00 93.81 94 ARG A N 1
ATOM 691 C CA . ARG A 1 94 ? -21.092 0.191 7.485 1.00 93.81 94 ARG A CA 1
ATOM 692 C C . ARG A 1 94 ? -22.520 0.442 7.966 1.00 93.81 94 ARG A C 1
ATOM 694 O O . ARG A 1 94 ? -23.138 1.373 7.460 1.00 93.81 94 ARG A O 1
ATOM 701 N N . GLU A 1 95 ? -23.033 -0.360 8.897 1.00 92.81 95 GLU A N 1
ATOM 702 C CA . GLU A 1 95 ? -24.375 -0.196 9.458 1.00 92.81 95 GLU A CA 1
ATOM 703 C C . GLU A 1 95 ? -24.388 0.895 10.529 1.00 92.81 95 GLU A C 1
ATOM 705 O O . GLU A 1 95 ? -25.227 1.794 10.489 1.00 92.81 95 GLU A O 1
ATOM 710 N N . THR A 1 96 ? -23.427 0.859 11.457 1.00 92.25 96 THR A N 1
ATOM 711 C CA . THR A 1 96 ? -23.352 1.832 12.561 1.00 92.25 96 THR A CA 1
ATOM 712 C C . THR A 1 96 ? -22.449 3.032 12.270 1.00 92.25 96 THR A C 1
ATOM 714 O O . THR A 1 96 ? -22.512 4.038 12.977 1.00 92.25 96 THR A O 1
ATOM 717 N N . GLY A 1 97 ? -21.581 2.942 11.257 1.00 92.00 97 GLY A N 1
ATOM 718 C CA . GLY A 1 97 ? -20.557 3.946 10.956 1.00 92.00 97 GLY A CA 1
ATOM 719 C C . GLY A 1 97 ? -19.380 3.953 11.939 1.00 92.00 97 GLY A C 1
ATOM 720 O O . GLY A 1 97 ? -18.481 4.789 11.808 1.00 92.00 97 GLY A O 1
ATOM 721 N N . LYS A 1 98 ? -19.363 3.043 12.923 1.00 93.88 98 LYS A N 1
ATOM 722 C CA . LYS A 1 98 ? -18.260 2.899 13.878 1.00 93.88 98 LYS A CA 1
ATOM 723 C C . LYS A 1 98 ? -17.003 2.391 13.169 1.00 93.88 98 LYS A C 1
ATOM 725 O O . LYS A 1 98 ? -17.071 1.670 12.171 1.00 93.88 98 LYS A O 1
ATOM 730 N N . ALA A 1 99 ? -15.840 2.746 13.711 1.00 94.06 99 ALA A N 1
ATOM 731 C CA . ALA A 1 99 ? -14.565 2.249 13.216 1.00 94.06 99 ALA A CA 1
ATOM 732 C C . ALA A 1 99 ? -13.562 1.998 14.345 1.00 94.06 99 ALA A C 1
ATOM 734 O O . ALA A 1 99 ? -13.536 2.737 15.328 1.00 94.06 99 ALA A O 1
ATOM 735 N N . ILE A 1 100 ? -12.705 0.993 14.165 1.00 95.25 100 ILE A N 1
ATOM 736 C CA . ILE A 1 100 ? -11.576 0.676 15.050 1.00 95.25 100 ILE A CA 1
ATOM 737 C C . ILE A 1 100 ? -10.295 0.656 14.216 1.00 95.25 100 ILE A C 1
ATOM 739 O O . ILE A 1 100 ? -10.269 0.082 13.128 1.00 95.25 100 ILE A O 1
ATOM 743 N N . LEU A 1 101 ? -9.230 1.273 14.732 1.00 96.56 101 LEU A N 1
ATOM 744 C CA . LEU A 1 101 ? -7.881 1.183 14.176 1.00 96.56 101 LEU A CA 1
ATOM 745 C C . LEU A 1 101 ? -7.072 0.143 14.960 1.00 96.56 101 LEU A C 1
ATOM 747 O O . LEU A 1 101 ? -6.957 0.238 16.180 1.00 96.56 101 LEU A O 1
ATOM 751 N N . LEU A 1 102 ? -6.488 -0.814 14.247 1.00 96.19 102 LEU A N 1
ATOM 752 C CA . LEU A 1 102 ? -5.570 -1.826 14.758 1.00 96.19 102 LEU A CA 1
ATOM 753 C C . LEU A 1 102 ? -4.205 -1.609 14.097 1.00 96.19 102 LEU A C 1
ATOM 755 O O . LEU A 1 102 ? -4.122 -1.534 12.871 1.00 96.19 102 LEU A O 1
ATOM 759 N N . GLN A 1 103 ? -3.144 -1.479 14.891 1.00 95.06 103 GLN A N 1
ATOM 760 C CA . GLN A 1 103 ? -1.797 -1.191 14.390 1.00 95.06 103 GLN A CA 1
ATOM 761 C C . GLN A 1 103 ? -0.871 -2.394 14.556 1.00 95.06 103 GLN A C 1
ATOM 763 O O . GLN A 1 103 ? -0.872 -3.040 15.603 1.00 95.06 103 GLN A O 1
ATOM 768 N N . GLY A 1 104 ? -0.043 -2.641 13.543 1.00 95.25 104 GLY A N 1
ATOM 769 C CA . GLY A 1 104 ? 0.860 -3.782 13.479 1.00 95.25 104 GLY A CA 1
ATOM 770 C C . GLY A 1 104 ? 0.230 -5.012 12.816 1.00 95.25 104 GLY A C 1
ATOM 771 O O . GLY A 1 104 ? -0.916 -4.968 12.360 1.00 95.25 104 GLY A O 1
ATOM 772 N N . PRO A 1 105 ? 0.990 -6.116 12.715 1.00 95.50 105 PRO A N 1
ATOM 773 C CA . PRO A 1 105 ? 0.453 -7.392 12.260 1.00 95.50 105 PRO A CA 1
ATOM 774 C C . PRO A 1 105 ? -0.580 -7.898 13.276 1.00 95.50 105 PRO A C 1
ATOM 776 O O . PRO A 1 105 ? -0.281 -8.015 14.463 1.00 95.50 105 PRO A O 1
ATOM 779 N N . ILE A 1 106 ? -1.801 -8.160 12.807 1.00 96.44 106 ILE A N 1
ATOM 780 C CA . ILE A 1 106 ? -2.922 -8.601 13.643 1.00 96.44 106 ILE A CA 1
ATOM 781 C C . ILE A 1 106 ? -3.183 -10.082 13.387 1.00 96.44 106 ILE A C 1
ATOM 783 O O . ILE A 1 106 ? -3.424 -10.482 12.248 1.00 96.44 106 ILE A O 1
ATOM 787 N N . GLU A 1 107 ? -3.161 -10.879 14.452 1.00 96.25 107 GLU A N 1
ATOM 788 C CA . GLU A 1 107 ? -3.513 -12.299 14.407 1.00 96.25 107 GLU A CA 1
ATOM 789 C C . GLU A 1 107 ? -5.007 -12.502 14.114 1.00 96.25 107 GLU A C 1
ATOM 791 O O . GLU A 1 107 ? -5.851 -11.650 14.410 1.00 96.25 107 GLU A O 1
ATOM 796 N N . GLY A 1 108 ? -5.353 -13.651 13.530 1.00 95.88 108 GLY A N 1
ATOM 797 C CA . GLY A 1 108 ? -6.722 -13.921 13.083 1.00 95.88 108 GLY A CA 1
ATOM 798 C C . GLY A 1 108 ? -7.764 -13.888 14.208 1.00 95.88 108 GLY A C 1
ATOM 799 O O . GLY A 1 108 ? -8.868 -13.389 14.008 1.00 95.88 108 GLY A O 1
ATOM 800 N N . ASP A 1 109 ? -7.421 -14.366 15.402 1.00 97.31 109 ASP A N 1
ATOM 801 C CA . ASP A 1 109 ? -8.293 -14.343 16.582 1.00 97.31 109 ASP A CA 1
ATOM 802 C C . ASP A 1 109 ? -8.514 -12.921 17.128 1.00 97.31 109 ASP A C 1
ATOM 804 O O . ASP A 1 109 ? -9.641 -12.551 17.472 1.00 97.31 109 ASP A O 1
ATOM 808 N N . ALA A 1 110 ? -7.467 -12.096 17.150 1.00 96.12 110 ALA A N 1
ATOM 809 C CA . ALA A 1 110 ? -7.540 -10.688 17.520 1.00 96.12 110 ALA A CA 1
ATOM 810 C C . ALA A 1 110 ? -8.381 -9.888 16.515 1.00 96.12 110 ALA A C 1
ATOM 812 O O . ALA A 1 110 ? -9.184 -9.042 16.916 1.00 96.12 110 ALA A O 1
ATOM 813 N N . LEU A 1 111 ? -8.250 -10.188 15.218 1.00 97.19 111 LEU A N 1
ATOM 814 C CA . LEU A 1 111 ? -9.078 -9.591 14.174 1.00 97.19 111 LEU A CA 1
ATOM 815 C C . LEU A 1 111 ? -10.559 -9.948 14.364 1.00 97.19 111 LEU A C 1
ATOM 817 O O . LEU A 1 111 ? -11.400 -9.051 14.369 1.00 97.19 111 LEU A O 1
ATOM 821 N N . LEU A 1 112 ? -10.876 -11.229 14.580 1.00 96.69 112 LEU A N 1
ATOM 822 C CA . LEU A 1 112 ? -12.247 -11.681 14.849 1.00 96.69 112 LEU A CA 1
ATOM 823 C C . LEU A 1 112 ? -12.825 -11.016 16.106 1.00 96.69 112 LEU A C 1
ATOM 825 O O . LEU A 1 112 ? -13.940 -10.505 16.073 1.00 96.69 112 LEU A O 1
ATOM 829 N N . SER A 1 113 ? -12.033 -10.917 17.175 1.00 95.88 113 SER A N 1
ATOM 830 C CA . SER A 1 113 ? -12.444 -10.240 18.413 1.00 95.88 113 SER A CA 1
ATOM 831 C C . SER A 1 113 ? -12.754 -8.754 18.188 1.00 95.88 113 SER A C 1
ATOM 833 O O . SER A 1 113 ? -13.709 -8.217 18.749 1.00 95.88 113 SER A O 1
ATOM 835 N N . ALA A 1 114 ? -11.967 -8.070 17.351 1.00 96.00 114 ALA A N 1
ATOM 836 C CA . ALA A 1 114 ? -12.214 -6.675 17.003 1.00 96.00 114 ALA A CA 1
ATOM 837 C C . ALA A 1 114 ? -13.482 -6.505 16.152 1.00 96.00 114 ALA A C 1
ATOM 839 O O . ALA A 1 114 ? -14.204 -5.525 16.334 1.00 96.00 114 ALA A O 1
ATOM 840 N N . MET A 1 115 ? -13.774 -7.456 15.258 1.00 95.75 115 MET A N 1
ATOM 841 C C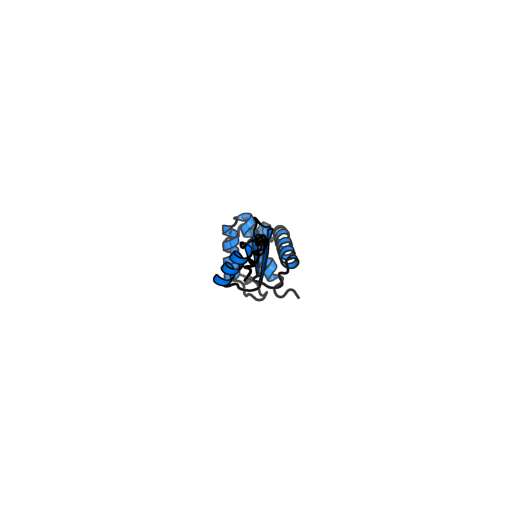A . MET A 1 115 ? -15.018 -7.477 14.483 1.00 95.75 115 MET A CA 1
ATOM 842 C C . MET A 1 115 ? -16.238 -7.684 15.386 1.00 95.75 115 MET A C 1
ATOM 844 O O . MET A 1 115 ? -17.203 -6.932 15.263 1.00 95.75 115 MET A O 1
ATOM 848 N N . ASP A 1 116 ? -16.174 -8.625 16.332 1.00 94.94 116 ASP A N 1
ATOM 849 C CA . ASP A 1 116 ? -17.247 -8.865 17.305 1.00 94.94 116 ASP A CA 1
ATOM 850 C C . ASP A 1 116 ? -17.494 -7.633 18.182 1.00 94.94 116 ASP A C 1
ATOM 852 O O . ASP A 1 116 ? -18.637 -7.228 18.386 1.00 94.94 116 ASP A O 1
ATOM 856 N N . MET A 1 117 ? -16.426 -6.985 18.658 1.00 93.94 117 MET A N 1
ATOM 857 C CA . MET A 1 117 ? -16.528 -5.744 19.429 1.00 93.94 117 MET A CA 1
ATOM 858 C C . MET A 1 117 ? -17.149 -4.603 18.615 1.00 93.94 117 MET A C 1
ATOM 860 O O . MET A 1 117 ? -17.890 -3.795 19.169 1.00 93.94 117 MET A O 1
ATOM 864 N N . LEU A 1 118 ? -16.840 -4.516 17.318 1.00 94.25 118 LEU A N 1
ATOM 865 C CA . LEU A 1 118 ? -17.379 -3.477 16.443 1.00 94.25 118 LEU A CA 1
ATOM 866 C C . LEU A 1 118 ? -18.865 -3.694 16.140 1.00 94.25 118 LEU A C 1
ATOM 868 O O . LEU A 1 118 ? -19.626 -2.730 16.114 1.00 94.25 118 LEU A O 1
ATOM 872 N N . ALA A 1 119 ? -19.252 -4.954 15.925 1.00 90.88 119 ALA A N 1
ATOM 873 C CA . ALA A 1 119 ? -20.619 -5.367 15.626 1.00 90.88 119 ALA A CA 1
ATOM 874 C C . ALA A 1 119 ? -21.519 -5.391 16.872 1.00 90.88 119 ALA A C 1
ATOM 876 O O . ALA A 1 119 ? -22.739 -5.251 16.766 1.00 90.88 119 ALA A O 1
ATOM 877 N N . ALA A 1 120 ? -20.939 -5.555 18.064 1.00 83.75 120 ALA A N 1
ATOM 878 C CA . ALA A 1 120 ? -21.657 -5.389 19.313 1.00 83.75 120 ALA A CA 1
ATOM 879 C C . ALA A 1 120 ? -22.124 -3.927 19.429 1.00 83.75 120 ALA A C 1
ATOM 881 O O . ALA A 1 120 ? -21.340 -3.000 19.643 1.00 83.75 120 ALA A O 1
ATOM 882 N N . GLY A 1 121 ? -23.433 -3.713 19.264 1.00 66.00 121 GLY A N 1
ATOM 88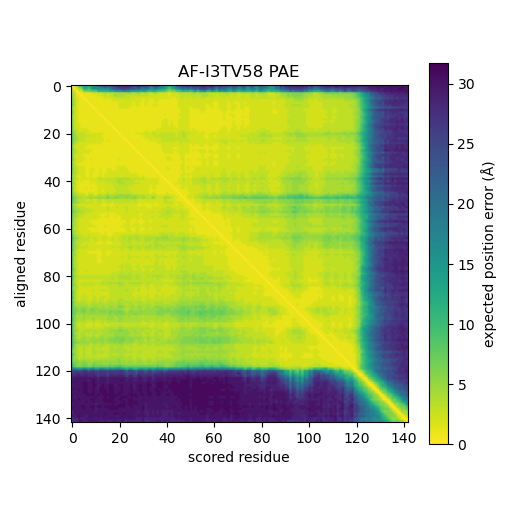3 C CA . GLY A 1 121 ? -24.072 -2.432 19.560 1.00 66.00 121 GLY A CA 1
ATOM 884 C C . GLY A 1 121 ? -23.725 -1.953 20.974 1.00 66.00 121 GLY A C 1
ATOM 885 O O . GLY A 1 121 ? -23.294 -2.738 21.821 1.00 66.00 121 GLY A O 1
ATOM 886 N N . ASP A 1 122 ? -23.902 -0.658 21.251 1.00 60.97 122 ASP A N 1
ATOM 887 C CA . ASP A 1 122 ? -23.657 -0.160 22.608 1.00 60.97 122 ASP A CA 1
ATOM 888 C C . ASP A 1 122 ? -24.499 -0.972 23.609 1.00 60.97 122 ASP A C 1
ATOM 890 O O . ASP A 1 122 ? -25.706 -1.115 23.398 1.00 60.97 122 ASP A O 1
ATOM 894 N N . PRO A 1 123 ? -23.939 -1.436 24.742 1.00 51.50 123 PRO A N 1
ATOM 895 C CA . PRO A 1 123 ? -24.729 -2.060 25.805 1.00 51.50 123 PRO A CA 1
ATOM 896 C C . PRO A 1 123 ? -25.703 -1.075 26.491 1.00 51.50 123 PRO A C 1
ATOM 898 O O . PRO A 1 123 ? -26.310 -1.398 27.510 1.00 51.50 123 PRO A O 1
ATOM 901 N N . ALA A 1 124 ? -25.906 0.123 25.937 1.00 47.56 124 ALA A N 1
ATOM 902 C CA . ALA A 1 124 ? -26.852 1.126 26.400 1.00 47.56 124 ALA A CA 1
ATOM 903 C C . ALA A 1 124 ? -28.274 0.859 25.876 1.00 47.56 124 ALA A C 1
ATOM 905 O O . ALA A 1 124 ? -28.900 1.691 25.227 1.00 47.56 124 ALA A O 1
ATOM 906 N N . ALA A 1 125 ? -28.796 -0.313 26.212 1.00 44.88 125 ALA A N 1
ATOM 907 C CA . ALA A 1 125 ? -30.224 -0.533 26.374 1.00 44.88 125 ALA A CA 1
ATOM 908 C C . ALA A 1 125 ? -30.426 -1.558 27.492 1.00 44.88 125 ALA A C 1
ATOM 910 O O . ALA A 1 125 ? -31.049 -2.601 27.307 1.00 44.88 125 ALA A O 1
ATOM 911 N N . THR A 1 126 ? -29.889 -1.274 28.682 1.00 41.09 126 THR A N 1
ATOM 912 C CA . THR A 1 126 ? -30.519 -1.797 29.893 1.00 41.09 126 THR A CA 1
ATOM 913 C C . THR A 1 126 ? -31.960 -1.286 29.880 1.00 41.09 126 THR A C 1
ATOM 915 O O . THR A 1 126 ? -32.158 -0.067 29.899 1.00 41.09 126 THR A O 1
ATOM 918 N N . PRO A 1 127 ? -32.986 -2.155 29.819 1.00 43.88 127 PRO A N 1
ATOM 919 C CA . PRO A 1 127 ? -34.323 -1.692 30.127 1.00 43.88 127 PRO A CA 1
ATOM 920 C C . PRO A 1 127 ? -34.245 -1.148 31.551 1.00 43.88 127 PRO A C 1
ATOM 922 O O . PRO A 1 127 ? -33.717 -1.806 32.449 1.00 43.88 127 PRO A O 1
ATOM 925 N N . THR A 1 128 ? -34.709 0.081 31.751 1.00 44.00 128 THR A N 1
ATOM 926 C CA . THR A 1 128 ? -35.051 0.589 33.072 1.00 44.00 128 THR A CA 1
ATOM 927 C C . THR A 1 128 ? -36.030 -0.409 33.673 1.00 44.00 128 THR A C 1
ATOM 929 O O . THR A 1 128 ? -37.219 -0.398 33.357 1.00 44.00 128 THR A O 1
ATOM 932 N N . THR A 1 129 ? -35.524 -1.336 34.487 1.00 46.16 129 THR A N 1
ATOM 933 C CA . THR A 1 129 ? -36.364 -2.190 35.314 1.00 46.16 129 THR A CA 1
ATOM 934 C C . THR A 1 129 ? -37.117 -1.242 36.225 1.00 46.16 129 THR A C 1
ATOM 936 O O . THR A 1 129 ? -36.541 -0.654 37.139 1.00 46.16 129 THR A O 1
ATOM 939 N N . SER A 1 130 ? -38.383 -1.025 35.874 1.00 52.47 130 SER A N 1
ATOM 940 C CA . SER A 1 130 ? -39.364 -0.305 36.666 1.00 52.47 130 SER A CA 1
ATOM 941 C C . SER A 1 130 ? -39.219 -0.730 38.120 1.00 52.47 130 SER A C 1
ATOM 943 O O . SER A 1 130 ? -39.245 -1.921 38.430 1.00 52.47 130 SER A O 1
ATOM 945 N N . GLU A 1 131 ? -39.044 0.267 38.977 1.00 48.25 131 GLU A N 1
ATOM 946 C CA . GLU A 1 131 ? -39.103 0.179 40.429 1.00 48.25 131 GLU A CA 1
ATOM 947 C C . GLU A 1 131 ? -40.230 -0.782 40.846 1.00 48.25 1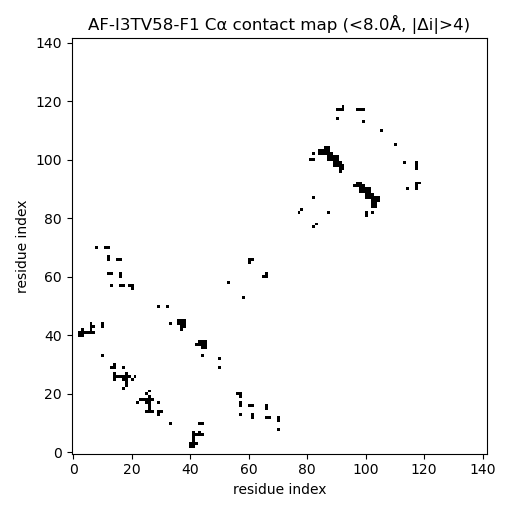31 GLU A C 1
ATOM 949 O O . GLU A 1 131 ? -41.405 -0.561 40.541 1.00 48.25 131 GLU A O 1
ATOM 954 N N . MET A 1 132 ? -39.864 -1.887 41.495 1.00 49.31 132 MET A N 1
ATOM 955 C CA . MET A 1 132 ? -40.808 -2.733 42.220 1.00 49.31 132 MET A CA 1
ATOM 956 C C . MET A 1 132 ? -41.317 -1.917 43.418 1.00 49.31 132 MET A C 1
ATOM 958 O O . MET A 1 132 ? -40.485 -1.470 44.212 1.00 49.31 132 MET A O 1
ATOM 962 N N . PRO A 1 133 ? -42.634 -1.709 43.596 1.00 46.97 133 PRO A N 1
ATOM 963 C CA . PRO A 1 133 ? -43.127 -1.067 44.803 1.00 46.97 133 PRO A CA 1
ATOM 964 C C . PRO A 1 133 ? -42.822 -1.972 45.999 1.00 46.97 133 PRO A C 1
ATOM 966 O O . PRO A 1 133 ? -43.022 -3.185 45.940 1.00 46.97 133 PRO A O 1
ATOM 969 N N . ALA A 1 134 ? -42.302 -1.371 47.068 1.00 49.94 134 ALA A N 1
ATOM 970 C CA . ALA A 1 134 ? -42.045 -2.049 48.326 1.00 49.94 134 ALA A CA 1
ATOM 971 C C . ALA A 1 134 ? -43.332 -2.719 48.828 1.00 49.94 134 ALA A C 1
ATOM 973 O O . ALA A 1 134 ? -44.342 -2.042 49.039 1.00 49.94 134 ALA A O 1
ATOM 974 N N . ASP A 1 135 ? -43.284 -4.038 49.022 1.00 49.09 135 ASP A N 1
ATOM 975 C CA . ASP A 1 135 ? -44.332 -4.763 49.731 1.00 49.09 135 ASP A CA 1
ATOM 976 C C . ASP A 1 135 ? -44.492 -4.149 51.124 1.00 49.09 135 ASP A C 1
ATOM 978 O O . ASP A 1 135 ? -43.559 -4.082 51.931 1.00 49.09 135 ASP A O 1
ATOM 982 N N . VAL A 1 136 ? -45.700 -3.657 51.379 1.00 55.25 136 VAL A N 1
ATOM 983 C CA . VAL A 1 136 ? -46.125 -3.127 52.667 1.00 55.25 136 VAL A CA 1
ATOM 984 C C . VAL A 1 136 ? -46.034 -4.263 53.681 1.00 55.25 136 VAL A C 1
ATOM 986 O O . VAL A 1 136 ? -46.770 -5.245 53.599 1.00 55.25 136 VAL A O 1
ATOM 989 N N . VAL A 1 137 ? -45.115 -4.126 54.640 1.00 53.69 137 VAL A N 1
ATOM 990 C CA . VAL A 1 137 ? -45.045 -4.962 55.844 1.00 53.69 137 VAL A CA 1
ATOM 991 C C . VAL A 1 137 ? -46.426 -4.977 56.496 1.00 53.69 137 VAL A C 1
ATOM 993 O O . VAL A 1 137 ? -46.913 -3.951 56.970 1.00 53.69 137 VAL A O 1
ATOM 996 N N . GLY A 1 138 ? -47.066 -6.146 56.480 1.00 47.34 138 GLY A N 1
ATOM 997 C CA . GLY A 1 138 ? -48.321 -6.388 57.176 1.00 47.34 138 GLY A CA 1
ATOM 998 C C . GLY A 1 138 ? -48.117 -6.267 58.682 1.00 47.34 138 GLY A C 1
ATOM 999 O O . GLY A 1 138 ? -47.439 -7.091 59.292 1.00 47.34 138 GLY A O 1
ATOM 1000 N N . ASP A 1 139 ? -48.711 -5.232 59.266 1.00 56.38 139 ASP A N 1
ATOM 1001 C CA . ASP A 1 139 ? -48.879 -5.067 60.705 1.00 56.38 139 ASP A CA 1
ATOM 1002 C C . ASP A 1 139 ? -49.917 -6.093 61.195 1.00 56.38 139 ASP A C 1
ATOM 1004 O O . ASP A 1 139 ? -51.090 -6.031 60.820 1.00 56.38 139 ASP A O 1
ATOM 1008 N N . MET A 1 140 ? -49.490 -7.081 61.988 1.00 45.75 140 MET A N 1
ATOM 1009 C CA . MET A 1 140 ? -50.408 -7.951 62.730 1.00 45.75 140 MET A CA 1
ATOM 1010 C C . MET A 1 140 ? -50.456 -7.498 64.193 1.00 45.75 140 MET A C 1
ATOM 1012 O O . MET A 1 140 ? -49.440 -7.590 64.889 1.00 45.75 140 MET A O 1
ATOM 1016 N N . PRO A 1 141 ? -51.622 -7.061 64.704 1.00 64.75 141 PRO A N 1
ATOM 1017 C CA . PRO A 1 141 ? -51.765 -6.719 66.106 1.00 64.75 141 PRO A CA 1
ATOM 1018 C C . PRO A 1 141 ? -52.002 -7.971 66.968 1.00 64.75 141 PRO A C 1
ATOM 1020 O O . PRO A 1 141 ? -52.861 -8.789 66.654 1.00 64.75 141 PRO A O 1
ATOM 1023 N N . ARG A 1 142 ? -51.211 -8.029 68.050 1.00 54.34 142 ARG A N 1
ATOM 1024 C CA . ARG A 1 142 ? -51.314 -8.763 69.334 1.00 54.34 142 ARG A CA 1
ATOM 1025 C C . ARG A 1 142 ? -52.059 -10.096 69.401 1.00 54.34 142 ARG A C 1
ATOM 1027 O O . ARG A 1 142 ? -53.307 -10.084 69.385 1.00 54.34 142 ARG A O 1
#

pLDDT: mean 88.4, std 17.04, range [41.09, 98.69]

Nearest PDB structures (foldseek):
  4n30-assembly1_A  TM=9.252E-01  e=1.032E-07  Pseudomonas aeruginosa

Organism: Tistrella mobilis (strain KA081020-065) (NCBI:txid1110502)

Sequence (142 aa):
MAAHEPAASAEASLAECAGESGGHAAFWQAVEWVYAHTRSDGQGLPEDLRYPDLTPAIEQCLASERPEAPIRTQTAEATSSGVTATPSLRLHDRETGKAILLQGPIEGDALLSAMDMLAAGDPAATPTTSEMPADVVGDMPR